Protein AF-A0A662F0L3-F1 (afdb_monomer)

Solvent-accessible surface area (backbone atoms only — not comparable to full-atom values): 6774 Å² total; per-residue (Å²): 135,82,66,48,78,43,30,20,29,96,54,65,45,34,39,52,64,100,59,78,44,79,43,62,48,75,46,53,40,43,45,49,75,48,77,44,82,77,52,62,49,78,54,99,91,42,78,42,77,38,66,45,81,43,71,46,70,74,42,69,66,78,78,93,53,92,58,43,34,40,33,38,44,67,67,41,49,50,41,46,64,73,41,97,58,91,71,92,41,56,32,26,81,25,70,68,38,58,49,100,84,68,47,78,74,29,19,60,46,70,40,73,128

Secondary structure (DSSP, 8-state):
-PPEEEE-SSS-EEEESSSEEEE-B----EEEEEEEEEEEEEETTEEEEEEEEEEEEEES-PPP-TTEEEE--HHHHHHHHHSS---SSEEEEEEEEE-TTS-EEEEEEEE--

Radius of gyration: 17.27 Å; Cα contacts (8 Å, |Δi|>4): 226; chains: 1; bounding box: 37×25×57 Å

pLDDT: mean 94.17, std 5.1, range [55.66, 98.25]

Structure (mmCIF, N/CA/C/O backbone):
data_AF-A0A662F0L3-F1
#
_entry.id   AF-A0A662F0L3-F1
#
loop_
_atom_site.group_PDB
_atom_site.id
_atom_site.type_symbol
_atom_site.label_atom_id
_atom_site.label_alt_id
_atom_site.label_comp_id
_atom_site.label_asym_id
_atom_site.label_entity_id
_atom_site.label_seq_id
_atom_site.pdbx_PDB_ins_code
_atom_site.Cartn_x
_atom_site.Cartn_y
_atom_site.Cartn_z
_atom_site.occupancy
_atom_site.B_iso_or_equiv
_atom_site.auth_seq_id
_atom_site.auth_comp_id
_atom_site.auth_asym_id
_atom_site.auth_atom_id
_atom_site.pdbx_PDB_model_num
ATOM 1 N N . MET A 1 1 ? -6.189 -3.121 22.795 1.00 55.66 1 MET A N 1
ATOM 2 C CA . MET A 1 1 ? -6.251 -1.711 22.344 1.00 55.66 1 MET A CA 1
ATOM 3 C C . MET A 1 1 ? -6.715 -1.701 20.899 1.00 55.66 1 MET A C 1
ATOM 5 O O . MET A 1 1 ? -6.141 -2.438 20.107 1.00 55.66 1 MET A O 1
ATOM 9 N N . ASN A 1 2 ? -7.741 -0.917 20.563 1.00 80.69 2 ASN A N 1
ATOM 10 C CA . ASN A 1 2 ? -8.217 -0.794 19.181 1.00 80.69 2 ASN A CA 1
ATOM 11 C C . ASN A 1 2 ? -7.303 0.155 18.399 1.00 80.69 2 ASN A C 1
ATOM 13 O O . ASN A 1 2 ? -6.934 1.207 18.921 1.00 80.69 2 ASN A O 1
ATOM 17 N N . LYS A 1 3 ? -6.943 -0.206 17.161 1.00 84.19 3 LYS A N 1
ATOM 18 C CA . LYS A 1 3 ? -6.222 0.703 16.261 1.00 84.19 3 LYS A CA 1
ATOM 19 C C . LYS A 1 3 ? -7.194 1.666 15.574 1.00 84.19 3 LYS A C 1
ATOM 21 O O . LYS A 1 3 ? -8.278 1.262 15.159 1.00 84.19 3 LYS A O 1
ATOM 26 N N . ARG A 1 4 ? -6.785 2.924 15.407 1.00 95.38 4 ARG A N 1
ATOM 27 C CA . ARG A 1 4 ? -7.420 3.891 14.508 1.00 95.38 4 ARG A CA 1
ATOM 28 C C . ARG A 1 4 ? -6.987 3.580 13.080 1.00 95.38 4 ARG A C 1
ATOM 30 O O . ARG A 1 4 ? -5.796 3.607 12.788 1.00 95.38 4 ARG A O 1
ATOM 37 N N . VAL A 1 5 ? -7.938 3.310 12.194 1.00 96.56 5 VAL A N 1
ATOM 38 C CA . VAL A 1 5 ? -7.654 3.027 10.781 1.00 96.56 5 VAL A CA 1
ATOM 39 C C . VAL A 1 5 ? -7.888 4.282 9.945 1.00 96.56 5 VAL A C 1
ATOM 41 O O . VAL A 1 5 ? -8.936 4.913 10.060 1.00 96.56 5 VAL A O 1
ATOM 44 N N . ILE A 1 6 ? -6.907 4.649 9.122 1.00 98.00 6 ILE A N 1
ATOM 45 C CA . ILE A 1 6 ? -6.955 5.800 8.218 1.00 98.00 6 ILE A CA 1
ATOM 46 C C . ILE A 1 6 ? -6.736 5.290 6.796 1.00 98.00 6 ILE A C 1
ATOM 48 O O . ILE A 1 6 ? -5.669 4.780 6.461 1.00 98.00 6 ILE A O 1
ATOM 52 N N . ASN A 1 7 ? -7.754 5.428 5.954 1.00 98.25 7 ASN A N 1
ATOM 53 C CA . 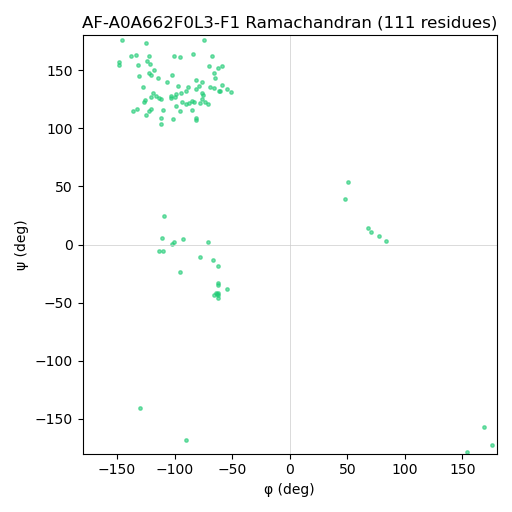ASN A 1 7 ? -7.668 5.081 4.543 1.00 98.25 7 ASN A CA 1
ATOM 54 C C . ASN A 1 7 ? -7.074 6.259 3.758 1.00 98.25 7 ASN A C 1
ATOM 56 O O . ASN A 1 7 ? -7.677 7.330 3.690 1.00 98.25 7 ASN A O 1
ATOM 60 N N . LEU A 1 8 ? -5.898 6.044 3.172 1.00 98.25 8 LEU A N 1
ATOM 61 C CA . LEU A 1 8 ? -5.175 6.989 2.320 1.00 98.25 8 LEU A CA 1
ATOM 62 C C . LEU A 1 8 ? -5.170 6.550 0.848 1.00 98.25 8 LEU A C 1
ATOM 64 O O . LEU A 1 8 ? -4.262 6.891 0.084 1.00 98.25 8 LEU A O 1
ATOM 68 N N . THR A 1 9 ? -6.162 5.757 0.446 1.00 96.38 9 THR A N 1
ATOM 69 C CA . THR A 1 9 ? -6.412 5.395 -0.951 1.00 96.38 9 THR A CA 1
ATOM 70 C C . THR A 1 9 ? -7.460 6.330 -1.578 1.00 96.38 9 THR A C 1
ATOM 72 O O . THR A 1 9 ? -8.205 6.993 -0.853 1.00 96.38 9 THR A O 1
ATOM 75 N N . PRO A 1 10 ? -7.549 6.417 -2.922 1.00 94.12 10 PRO A N 1
ATOM 76 C CA . PRO A 1 10 ? -8.481 7.332 -3.595 1.00 94.12 10 PRO A CA 1
ATOM 77 C C . PRO A 1 10 ? -9.973 7.019 -3.411 1.00 94.12 10 PRO A C 1
ATOM 79 O O . PRO A 1 10 ? -10.810 7.844 -3.776 1.00 94.12 10 PRO A O 1
ATOM 82 N N . HIS A 1 11 ? -10.317 5.836 -2.901 1.00 93.06 11 HIS A N 1
ATOM 83 C CA . HIS A 1 11 ? -11.693 5.349 -2.807 1.00 93.06 11 HIS A CA 1
ATOM 84 C C . HIS A 1 11 ? -11.961 4.769 -1.418 1.00 93.06 11 HIS A C 1
ATOM 86 O O . HIS A 1 11 ? -11.033 4.486 -0.660 1.00 93.06 11 HIS A O 1
ATOM 92 N N . GLU A 1 12 ? -13.234 4.612 -1.062 1.00 95.94 12 GLU A N 1
ATOM 93 C CA . GLU A 1 12 ? -13.597 3.891 0.156 1.00 95.94 12 GLU A CA 1
ATOM 94 C C . GLU A 1 12 ? -13.149 2.426 0.093 1.00 95.94 12 GLU A C 1
ATOM 96 O O . GLU A 1 12 ? -13.046 1.829 -0.979 1.00 95.94 12 GLU A O 1
ATOM 101 N N . ILE A 1 13 ? -12.881 1.849 1.262 1.00 97.00 13 ILE A N 1
ATOM 102 C CA . ILE A 1 13 ? -12.544 0.434 1.402 1.00 97.00 13 ILE A CA 1
ATOM 103 C C . ILE A 1 13 ? -13.692 -0.247 2.127 1.00 97.00 13 ILE A C 1
ATOM 105 O O . ILE A 1 13 ? -14.047 0.153 3.235 1.00 97.00 13 ILE A O 1
ATOM 109 N N . ARG A 1 14 ? -14.242 -1.296 1.519 1.00 97.62 14 ARG A N 1
ATOM 110 C CA . ARG A 1 14 ? -15.253 -2.156 2.130 1.00 97.62 14 ARG A CA 1
ATOM 111 C C . ARG A 1 14 ? -14.592 -3.447 2.608 1.00 97.62 14 ARG A C 1
ATOM 113 O O . ARG A 1 14 ? -14.196 -4.273 1.789 1.00 97.62 14 ARG A O 1
ATOM 120 N N . ILE A 1 15 ? -14.453 -3.602 3.920 1.00 96.69 15 ILE A N 1
ATOM 121 C CA . ILE A 1 15 ? -14.001 -4.846 4.548 1.00 96.69 15 ILE A CA 1
ATOM 122 C C . ILE A 1 15 ? -15.229 -5.723 4.781 1.00 96.69 15 ILE A C 1
ATOM 124 O O . ILE A 1 15 ? -16.170 -5.306 5.458 1.00 96.69 15 ILE A O 1
ATOM 128 N N . VAL A 1 16 ? -15.218 -6.922 4.211 1.00 96.31 16 VAL A N 1
ATOM 129 C CA . VAL A 1 16 ? -16.331 -7.873 4.256 1.00 96.31 16 VAL A CA 1
ATOM 130 C C . VAL A 1 16 ? -15.913 -9.076 5.098 1.00 96.31 16 VAL A C 1
ATOM 132 O O . VAL A 1 16 ? -15.078 -9.873 4.670 1.00 96.31 16 VAL A O 1
ATOM 135 N N . GLY A 1 17 ? -16.493 -9.195 6.291 1.00 90.88 17 GLY A N 1
ATOM 136 C CA . GLY A 1 17 ? -16.380 -10.361 7.171 1.00 90.88 17 GLY A CA 1
ATOM 137 C C . GLY A 1 17 ? -17.765 -10.818 7.630 1.00 90.88 17 GLY A C 1
ATOM 138 O O . GLY A 1 17 ? -18.717 -10.749 6.855 1.00 90.88 17 GLY A O 1
ATOM 139 N N . ASP A 1 18 ? -17.886 -11.229 8.896 1.00 90.81 18 ASP A N 1
ATOM 140 C CA . ASP A 1 18 ? -19.192 -11.509 9.521 1.00 90.81 18 ASP A CA 1
ATOM 141 C C . ASP A 1 18 ? -20.079 -10.251 9.571 1.00 90.81 18 ASP A C 1
ATOM 143 O O . ASP A 1 18 ? -21.296 -10.319 9.412 1.00 90.81 18 ASP A O 1
ATOM 147 N N . GLU A 1 19 ? -19.444 -9.089 9.739 1.00 91.50 19 GLU A N 1
ATOM 148 C CA . GLU A 1 19 ? -20.039 -7.770 9.548 1.00 91.50 19 GLU A CA 1
ATOM 149 C C . GLU A 1 19 ? -19.307 -7.028 8.426 1.00 91.50 19 GLU A C 1
ATOM 151 O O . GLU A 1 19 ? -18.101 -7.197 8.215 1.00 91.50 19 GLU A O 1
ATOM 156 N N . GLU A 1 20 ? -20.028 -6.151 7.731 1.00 93.81 20 GLU A N 1
ATOM 157 C CA . GLU A 1 20 ? -19.432 -5.253 6.750 1.00 93.81 20 GLU A CA 1
ATOM 158 C C . GLU A 1 20 ? -18.954 -3.952 7.412 1.00 93.81 20 GLU A C 1
ATOM 160 O O . GLU A 1 20 ? -19.663 -3.329 8.208 1.00 93.81 20 GLU A O 1
ATOM 165 N N . ARG A 1 21 ? -17.747 -3.505 7.055 1.00 95.69 21 ARG A N 1
ATOM 166 C CA . ARG A 1 21 ? -17.186 -2.220 7.483 1.00 95.69 21 ARG A CA 1
ATOM 167 C C . ARG A 1 21 ? -16.757 -1.399 6.277 1.00 95.69 21 ARG A C 1
ATOM 169 O O . ARG A 1 21 ? -15.901 -1.825 5.510 1.00 95.69 21 ARG A O 1
ATOM 176 N N . VAL A 1 22 ? -17.285 -0.183 6.164 1.00 97.00 22 VAL A N 1
ATOM 177 C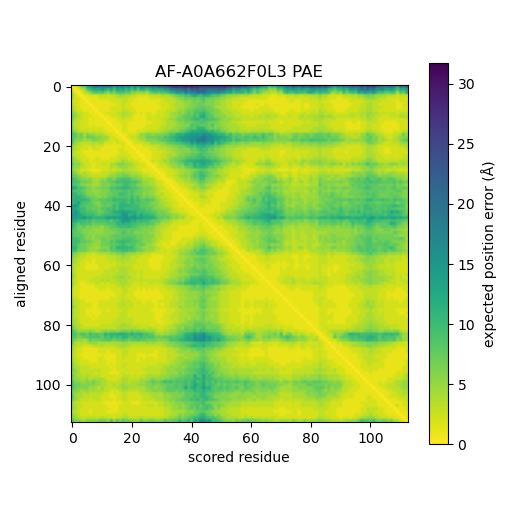 CA . VAL A 1 22 ? -16.845 0.801 5.166 1.00 97.00 22 VAL A CA 1
ATOM 178 C C . VAL A 1 22 ? -15.901 1.803 5.824 1.00 97.00 22 VAL A C 1
ATOM 180 O O . VAL A 1 22 ? -16.230 2.409 6.843 1.00 97.00 22 VAL A O 1
ATOM 183 N N . ILE A 1 23 ? -14.718 1.974 5.238 1.00 97.06 23 ILE A N 1
ATOM 184 C CA . ILE A 1 23 ? -13.692 2.916 5.681 1.00 97.06 23 ILE A CA 1
ATOM 185 C C . ILE A 1 23 ? -13.571 4.017 4.619 1.00 97.06 23 ILE A C 1
ATOM 187 O O . ILE A 1 23 ? -12.971 3.784 3.559 1.00 97.06 23 ILE A O 1
ATOM 191 N N . PRO A 1 24 ? -14.122 5.219 4.871 1.00 97.31 24 PRO A N 1
ATOM 192 C CA . PRO A 1 24 ? -14.060 6.312 3.912 1.00 97.31 24 PRO A CA 1
ATOM 193 C C . PRO A 1 24 ? -12.617 6.776 3.719 1.00 97.31 24 PRO A C 1
ATOM 195 O O . PRO A 1 24 ? -11.808 6.752 4.652 1.00 97.31 24 PRO A O 1
ATOM 198 N N . SER A 1 25 ? -12.296 7.226 2.507 1.00 97.12 25 SER A N 1
ATOM 199 C CA . SER A 1 25 ? -11.012 7.879 2.252 1.00 97.12 25 SER A CA 1
ATOM 200 C C . SER A 1 25 ? -10.891 9.137 3.116 1.00 97.12 25 SER A C 1
ATOM 202 O O . SER A 1 25 ? -11.816 9.942 3.203 1.00 97.12 25 SER A O 1
ATOM 204 N N . SER A 1 26 ? -9.751 9.285 3.785 1.00 96.44 26 SER A N 1
ATOM 205 C CA . SER A 1 26 ? -9.415 10.435 4.636 1.00 96.44 26 SER A CA 1
ATOM 206 C C . SER A 1 26 ? -8.304 11.298 4.028 1.00 96.44 26 SER A C 1
ATOM 208 O O . SER A 1 26 ? -7.801 12.213 4.674 1.00 96.44 26 SER A O 1
ATOM 210 N N . GLY A 1 27 ? -7.884 10.982 2.804 1.00 94.31 27 GLY A N 1
ATOM 211 C CA . GLY A 1 27 ? -6.741 11.584 2.132 1.00 94.31 27 GLY A CA 1
ATOM 212 C C . GLY A 1 27 ? -6.158 10.629 1.097 1.00 94.31 27 GLY A C 1
ATOM 213 O O . GLY A 1 27 ? -6.670 9.531 0.889 1.00 94.31 27 GLY A O 1
ATOM 214 N N . ILE A 1 28 ? -5.083 11.044 0.427 1.00 96.12 28 ILE A N 1
ATOM 215 C CA . ILE A 1 28 ? -4.424 10.213 -0.583 1.00 96.12 28 ILE A CA 1
ATOM 216 C C . ILE A 1 28 ? -2.914 10.285 -0.385 1.00 96.12 28 ILE A C 1
ATOM 218 O O . ILE A 1 28 ? -2.312 11.333 -0.615 1.00 96.12 28 ILE A O 1
ATOM 222 N N . ALA A 1 29 ? -2.313 9.153 -0.023 1.00 96.62 29 ALA A N 1
ATOM 223 C CA . ALA A 1 29 ? -0.872 8.970 -0.114 1.00 96.62 29 ALA A CA 1
ATOM 224 C C . ALA A 1 29 ? -0.510 8.595 -1.557 1.00 96.62 29 ALA A C 1
ATOM 226 O O . ALA A 1 29 ? -1.164 7.747 -2.177 1.00 96.62 29 ALA A O 1
ATOM 227 N N . ARG A 1 30 ? 0.524 9.225 -2.113 1.00 94.88 30 ARG A N 1
ATOM 228 C CA . ARG A 1 30 ? 0.975 9.009 -3.492 1.00 94.88 30 ARG A CA 1
ATOM 229 C C . ARG A 1 30 ? 2.471 8.770 -3.533 1.00 94.88 30 ARG A C 1
ATOM 231 O O . ARG A 1 30 ? 3.218 9.394 -2.795 1.00 94.88 30 ARG A O 1
ATOM 238 N N . CYS A 1 31 ? 2.893 7.912 -4.447 1.00 93.50 31 CYS A N 1
ATOM 239 C CA . CYS A 1 31 ? 4.284 7.763 -4.842 1.00 93.50 31 CYS A CA 1
ATOM 240 C C . CYS A 1 31 ? 4.351 8.055 -6.342 1.00 93.50 31 CYS A C 1
ATOM 242 O O . CYS A 1 31 ? 3.569 7.493 -7.117 1.00 93.50 31 CYS A O 1
ATOM 244 N N . GLY A 1 32 ? 5.228 8.975 -6.745 1.00 89.19 32 GLY A N 1
ATOM 245 C CA . GLY A 1 32 ? 5.520 9.171 -8.162 1.00 89.19 32 GLY A CA 1
ATOM 246 C C . GLY A 1 32 ? 6.206 7.924 -8.712 1.00 89.19 32 GLY A C 1
ATOM 247 O O . GLY A 1 32 ? 7.105 7.404 -8.070 1.00 89.19 32 GLY A O 1
ATOM 248 N N . VAL A 1 33 ? 5.808 7.431 -9.883 1.00 88.75 33 VAL A N 1
ATOM 249 C CA . VAL A 1 33 ? 6.480 6.287 -10.518 1.00 88.75 33 VAL A CA 1
ATOM 250 C C . VAL A 1 33 ? 6.998 6.723 -11.873 1.00 88.75 33 VAL A C 1
ATOM 252 O O . VAL A 1 33 ? 6.212 7.061 -12.761 1.00 88.75 33 VAL A O 1
ATOM 255 N N . THR A 1 34 ? 8.315 6.705 -12.043 1.00 90.31 34 THR A N 1
ATOM 256 C CA . THR A 1 34 ? 8.947 6.875 -13.352 1.00 90.31 34 THR A CA 1
ATOM 257 C C . THR A 1 34 ? 9.355 5.515 -13.908 1.00 90.31 34 THR A C 1
ATOM 259 O O . THR A 1 34 ? 9.376 4.500 -13.207 1.00 90.31 34 THR A O 1
ATOM 262 N N . ARG A 1 35 ? 9.597 5.461 -15.218 1.00 92.19 35 ARG A N 1
ATOM 263 C CA . ARG A 1 35 ? 10.011 4.240 -15.911 1.00 92.19 35 ARG A CA 1
ATOM 264 C C . ARG A 1 35 ? 11.376 4.467 -16.523 1.00 92.19 35 ARG A C 1
ATOM 266 O O . ARG A 1 35 ? 11.572 5.444 -17.238 1.00 92.19 35 ARG A O 1
ATOM 273 N N . GLU A 1 36 ? 12.278 3.538 -16.274 1.00 94.75 36 GLU A N 1
ATOM 274 C CA . GLU A 1 36 ? 13.610 3.518 -16.861 1.00 94.75 36 GLU A CA 1
ATOM 275 C C . GLU A 1 36 ? 13.721 2.301 -17.778 1.00 94.75 36 GLU A C 1
ATOM 277 O O . GLU A 1 36 ? 13.452 1.176 -17.349 1.00 94.75 36 GLU A O 1
ATOM 282 N N . ARG A 1 37 ? 14.102 2.502 -19.044 1.00 95.56 37 ARG A N 1
ATOM 283 C CA . ARG A 1 37 ? 14.334 1.387 -19.968 1.00 95.56 37 ARG A CA 1
ATOM 284 C C . ARG A 1 37 ? 15.636 0.689 -19.595 1.00 95.56 37 ARG A C 1
ATOM 286 O O . ARG A 1 37 ? 16.690 1.311 -19.615 1.00 95.56 37 ARG A O 1
ATOM 293 N N . ILE A 1 38 ? 15.556 -0.606 -19.313 1.00 97.56 38 ILE A N 1
ATOM 294 C CA . ILE A 1 38 ? 16.702 -1.437 -18.912 1.00 97.56 38 ILE A CA 1
ATOM 295 C C . ILE A 1 38 ? 17.117 -2.447 -19.987 1.00 97.56 38 ILE A C 1
ATOM 297 O O . ILE A 1 38 ? 18.120 -3.134 -19.830 1.00 97.56 38 ILE A O 1
ATOM 301 N N . GLY A 1 39 ? 16.362 -2.544 -21.084 1.00 97.19 39 GLY A N 1
ATOM 302 C CA . GLY A 1 39 ? 16.710 -3.401 -22.213 1.00 97.19 39 GLY A CA 1
ATOM 303 C C . GLY A 1 39 ? 15.579 -3.567 -23.223 1.00 97.19 39 GLY A C 1
ATOM 304 O O . GLY A 1 39 ? 14.665 -2.736 -23.314 1.00 97.19 39 GLY A O 1
ATOM 305 N N . SER A 1 40 ? 15.650 -4.657 -23.980 1.00 97.62 40 SER A N 1
ATOM 306 C CA . SER A 1 40 ? 14.569 -5.182 -24.814 1.00 97.62 40 SER A CA 1
ATOM 307 C C . SER A 1 40 ? 14.637 -6.703 -24.907 1.00 97.62 40 SER A C 1
ATOM 309 O O . SER A 1 40 ? 15.694 -7.294 -24.693 1.00 97.62 40 SER A O 1
ATOM 311 N N . ILE A 1 41 ? 13.499 -7.324 -25.210 1.00 97.81 41 ILE A N 1
ATOM 312 C CA . ILE A 1 41 ? 13.386 -8.751 -25.516 1.00 97.81 41 ILE A CA 1
ATOM 313 C C . ILE A 1 41 ? 12.911 -8.875 -26.970 1.00 97.81 41 ILE A C 1
ATOM 315 O O . ILE A 1 41 ? 11.890 -8.266 -27.304 1.00 97.81 41 ILE A O 1
ATOM 319 N N . PRO A 1 42 ? 13.605 -9.646 -27.826 1.00 96.75 42 PRO A N 1
ATOM 320 C CA . PRO A 1 42 ? 13.134 -9.918 -29.175 1.00 96.75 42 PRO A CA 1
ATOM 321 C C . PRO A 1 42 ? 11.992 -10.943 -29.145 1.00 96.75 42 PRO A C 1
ATOM 323 O O . PRO A 1 42 ? 12.124 -12.015 -28.555 1.00 96.75 42 PRO A O 1
ATOM 326 N N . ILE A 1 43 ? 10.876 -10.625 -29.800 1.00 97.38 43 ILE A N 1
ATOM 327 C CA . ILE A 1 43 ? 9.709 -11.500 -29.969 1.00 97.38 43 ILE A CA 1
ATOM 328 C C . ILE A 1 43 ? 9.308 -11.453 -31.444 1.00 97.38 43 ILE A C 1
ATOM 330 O O . ILE A 1 43 ? 8.968 -10.386 -31.946 1.00 97.38 43 ILE A O 1
ATOM 334 N N . ASP A 1 44 ? 9.394 -12.584 -32.150 1.00 96.62 44 ASP A N 1
ATOM 335 C CA . ASP A 1 44 ? 9.028 -12.719 -33.573 1.00 96.62 44 ASP A CA 1
ATOM 336 C C . ASP A 1 44 ? 9.613 -11.622 -34.491 1.00 96.62 44 ASP A C 1
ATOM 338 O O . ASP A 1 44 ? 8.966 -11.124 -35.409 1.00 96.62 44 ASP A O 1
ATOM 342 N N . GLY A 1 45 ? 10.863 -11.221 -34.230 1.00 93.94 45 GLY A N 1
ATOM 343 C CA . GLY A 1 45 ? 11.565 -10.178 -34.988 1.00 93.94 45 GLY A CA 1
ATOM 344 C C . GLY A 1 45 ? 11.270 -8.735 -34.551 1.00 93.94 45 GLY A C 1
ATOM 345 O O . GLY A 1 45 ? 11.807 -7.807 -35.150 1.00 93.94 45 GLY A O 1
ATOM 346 N N . MET A 1 46 ? 10.464 -8.526 -33.505 1.00 96.75 46 MET A N 1
ATOM 347 C CA . MET A 1 46 ? 10.219 -7.226 -32.874 1.00 96.75 46 MET A CA 1
ATOM 348 C C . MET A 1 46 ? 10.990 -7.095 -31.555 1.00 96.75 46 MET A C 1
ATOM 350 O O . MET A 1 46 ? 10.836 -7.922 -30.660 1.00 96.75 46 MET A O 1
ATOM 354 N N . ASP A 1 47 ? 11.755 -6.014 -31.387 1.00 97.00 47 ASP A N 1
ATOM 355 C CA . ASP A 1 47 ? 12.376 -5.666 -30.104 1.00 97.00 47 ASP A CA 1
ATOM 356 C C . ASP A 1 47 ? 11.383 -4.954 -29.174 1.00 97.00 47 ASP A C 1
ATOM 358 O O . ASP A 1 47 ? 11.045 -3.783 -29.370 1.00 97.00 47 ASP A O 1
ATOM 362 N N . VAL A 1 48 ? 10.946 -5.638 -28.115 1.00 97.88 48 VAL A N 1
ATOM 363 C CA . VAL A 1 48 ? 10.004 -5.095 -27.125 1.00 97.88 48 VAL A CA 1
ATOM 364 C C . VAL A 1 48 ? 10.773 -4.488 -25.945 1.00 97.88 48 VAL A C 1
ATOM 366 O O . VAL A 1 48 ? 11.550 -5.203 -25.310 1.00 97.88 48 VAL A O 1
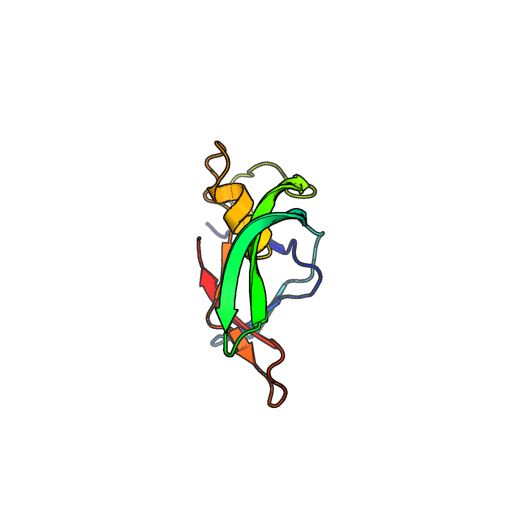ATOM 369 N N . PRO A 1 49 ? 10.598 -3.195 -25.603 1.00 97.19 49 PRO A N 1
ATOM 370 C CA . PRO A 1 49 ? 11.348 -2.557 -24.523 1.00 97.19 49 PRO A CA 1
ATOM 371 C C . PRO A 1 49 ? 10.952 -3.099 -23.144 1.00 97.19 49 PRO A C 1
ATOM 373 O O . PRO A 1 49 ? 9.772 -3.192 -22.810 1.00 97.19 49 PRO A O 1
ATOM 376 N N . VAL A 1 50 ? 11.956 -3.374 -22.312 1.00 97.44 50 VAL A N 1
ATOM 377 C CA . VAL A 1 50 ? 11.774 -3.750 -20.905 1.00 97.44 50 VAL A CA 1
ATOM 378 C C . VAL A 1 50 ? 12.099 -2.547 -20.030 1.00 97.44 50 VAL A C 1
ATOM 380 O O . VAL A 1 50 ? 13.189 -1.979 -20.127 1.00 97.44 50 VAL A O 1
ATOM 383 N N . ASN A 1 51 ? 11.156 -2.172 -19.165 1.00 96.44 51 ASN A N 1
ATOM 384 C CA . ASN A 1 51 ? 11.297 -1.047 -18.247 1.00 96.44 51 ASN A CA 1
ATOM 385 C C . ASN A 1 51 ? 11.308 -1.523 -16.794 1.00 96.44 51 ASN A C 1
ATOM 387 O O . ASN A 1 51 ? 10.541 -2.407 -16.416 1.00 96.44 51 ASN A O 1
ATOM 391 N N . ARG A 1 52 ? 12.117 -0.865 -15.968 1.00 92.81 52 ARG A N 1
ATOM 392 C CA . ARG A 1 52 ? 12.060 -0.937 -14.510 1.00 92.81 52 ARG A CA 1
ATOM 393 C C . ARG A 1 52 ? 11.266 0.255 -13.980 1.00 92.81 52 ARG A C 1
ATOM 395 O O . ARG A 1 52 ? 11.461 1.384 -14.433 1.00 92.81 52 ARG A O 1
ATOM 402 N N . SER A 1 53 ? 10.381 0.004 -13.019 1.00 90.12 53 SER A N 1
ATOM 403 C CA . SER A 1 53 ? 9.710 1.067 -12.266 1.00 90.12 53 SER A CA 1
ATOM 404 C C . SER A 1 53 ? 10.677 1.662 -11.249 1.00 90.12 53 SER A C 1
ATOM 406 O O . SER A 1 53 ? 11.290 0.924 -10.480 1.00 90.12 53 SER A O 1
ATOM 408 N N . VAL A 1 54 ? 10.783 2.986 -11.230 1.00 89.00 54 VAL A N 1
ATOM 409 C CA . VAL A 1 54 ? 11.543 3.733 -10.230 1.00 89.00 54 VAL A CA 1
ATOM 410 C C . VAL A 1 54 ? 10.537 4.475 -9.361 1.00 89.00 54 VAL A C 1
ATOM 412 O O . VAL A 1 54 ? 9.776 5.316 -9.847 1.00 89.00 54 VAL A O 1
ATOM 415 N N . MET A 1 55 ? 10.500 4.099 -8.084 1.00 89.00 55 MET A N 1
ATOM 416 C CA . MET A 1 55 ? 9.646 4.733 -7.085 1.00 89.00 55 MET A CA 1
ATOM 417 C C . MET A 1 55 ? 10.267 6.071 -6.689 1.00 89.00 55 MET A C 1
ATOM 419 O O . MET A 1 55 ? 11.439 6.139 -6.329 1.00 89.00 55 MET A O 1
ATOM 423 N N . GLY A 1 56 ? 9.487 7.133 -6.805 1.00 87.50 56 GLY A N 1
ATOM 424 C CA . GLY A 1 56 ? 9.832 8.472 -6.359 1.00 87.50 56 GLY A CA 1
ATOM 425 C C . GLY A 1 56 ? 9.389 8.722 -4.921 1.00 87.50 56 GLY A C 1
ATOM 426 O O . GLY A 1 56 ? 8.980 7.813 -4.197 1.00 87.50 56 GLY A O 1
ATOM 427 N N . GLU A 1 57 ? 9.439 9.990 -4.525 1.00 90.62 57 GLU A N 1
ATOM 428 C CA . GLU A 1 57 ? 9.057 10.423 -3.183 1.00 90.62 57 GLU A CA 1
ATOM 429 C C . GLU A 1 57 ? 7.602 10.056 -2.851 1.00 90.62 57 GLU A C 1
ATOM 431 O O . GLU A 1 57 ? 6.685 10.210 -3.672 1.00 90.62 57 GLU A O 1
ATOM 436 N N . VAL A 1 58 ? 7.397 9.571 -1.624 1.00 95.06 58 VAL A N 1
ATOM 437 C CA . VAL A 1 58 ? 6.064 9.362 -1.062 1.00 95.06 58 VAL A CA 1
ATOM 438 C C . VAL A 1 58 ? 5.571 10.671 -0.459 1.00 95.06 58 VAL A C 1
ATOM 440 O O . VAL A 1 58 ? 6.192 11.229 0.436 1.00 95.06 58 VAL A O 1
ATOM 443 N N . THR A 1 59 ? 4.411 11.132 -0.914 1.00 95.56 59 THR A N 1
ATOM 444 C CA . THR A 1 59 ? 3.749 12.350 -0.433 1.00 95.56 59 THR A CA 1
ATOM 445 C C . THR A 1 59 ? 2.362 12.025 0.109 1.00 95.56 59 THR A C 1
ATOM 447 O O . THR A 1 59 ? 1.753 11.020 -0.263 1.00 95.56 59 THR A O 1
ATOM 450 N N . GLY A 1 60 ? 1.847 12.864 1.010 1.00 95.81 60 GLY A N 1
ATOM 451 C CA . GLY A 1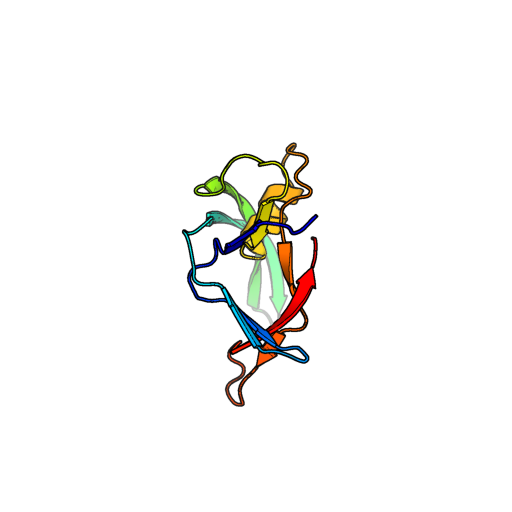 60 ? 0.516 12.673 1.601 1.00 95.81 60 GLY A CA 1
ATOM 452 C C . GLY A 1 60 ? 0.412 11.488 2.570 1.00 95.81 60 GLY A C 1
ATOM 453 O O . GLY A 1 60 ? -0.694 11.124 2.962 1.00 95.81 60 GLY A O 1
ATOM 454 N N . LEU A 1 61 ? 1.543 10.889 2.957 1.00 96.69 61 LEU A N 1
ATOM 455 C CA . LEU A 1 61 ? 1.628 9.898 4.024 1.00 96.69 61 LEU A CA 1
ATOM 456 C C . LEU A 1 61 ? 2.028 10.602 5.331 1.00 96.69 61 LEU A C 1
ATOM 458 O O . LEU A 1 61 ? 3.139 11.123 5.398 1.00 96.69 61 LEU A O 1
ATOM 462 N N . PRO A 1 62 ? 1.168 10.630 6.363 1.00 96.44 62 PRO A N 1
ATOM 463 C CA . PRO A 1 62 ? 1.525 11.215 7.650 1.00 96.44 62 PRO A CA 1
ATOM 464 C C . PRO A 1 62 ? 2.606 10.415 8.391 1.00 96.44 62 PRO A C 1
ATOM 466 O O . PRO A 1 62 ? 2.821 9.218 8.133 1.00 96.44 62 PRO A O 1
ATOM 469 N N . ASP A 1 63 ? 3.228 11.077 9.367 1.00 95.50 63 ASP A N 1
ATOM 470 C CA . ASP A 1 63 ? 4.151 10.448 10.308 1.00 95.50 63 ASP A CA 1
ATOM 471 C C . ASP A 1 63 ? 3.468 9.317 11.106 1.00 95.50 63 ASP A C 1
ATOM 473 O O . ASP A 1 63 ? 2.241 9.332 11.310 1.00 95.50 63 ASP A O 1
ATOM 477 N N . PRO A 1 64 ? 4.241 8.320 11.574 1.00 95.25 64 PRO A N 1
ATOM 478 C CA . PRO A 1 64 ? 3.731 7.285 12.462 1.00 95.25 64 PRO A CA 1
ATOM 479 C C . PRO A 1 64 ? 3.066 7.883 13.699 1.00 95.25 64 PRO A C 1
ATOM 481 O O . PRO A 1 64 ? 3.622 8.755 14.366 1.00 95.25 64 PRO A O 1
ATOM 484 N N . ALA A 1 65 ? 1.890 7.367 14.044 1.00 94.88 65 ALA A N 1
ATOM 485 C CA . ALA A 1 65 ? 1.156 7.782 15.232 1.00 94.88 65 ALA A CA 1
ATOM 486 C C . ALA A 1 65 ? 0.776 6.557 16.082 1.00 94.88 65 ALA A C 1
ATOM 488 O O . ALA A 1 65 ? 0.288 5.563 15.529 1.00 94.88 65 ALA A O 1
ATOM 489 N N . PRO A 1 66 ? 0.945 6.603 17.421 1.00 94.44 66 PRO A N 1
ATOM 490 C CA . PRO A 1 66 ? 0.588 5.494 18.299 1.00 94.44 66 PRO A CA 1
ATOM 491 C C . PRO A 1 66 ? -0.842 5.000 18.062 1.00 94.44 66 PRO A C 1
ATOM 493 O O . PRO A 1 66 ? -1.789 5.783 17.992 1.00 94.44 66 PRO A O 1
ATOM 496 N N . GLY A 1 67 ? -0.997 3.683 17.919 1.00 95.44 67 GLY A N 1
ATOM 497 C CA . GLY A 1 67 ? -2.302 3.059 17.700 1.00 95.44 67 GLY A CA 1
ATOM 498 C C . GLY A 1 67 ? -2.947 3.368 16.345 1.00 95.44 67 GLY A C 1
ATOM 499 O O . GLY A 1 67 ? -4.133 3.097 16.198 1.00 95.44 67 GLY A O 1
ATOM 500 N N . THR A 1 68 ? -2.218 3.900 15.361 1.00 96.94 68 THR A N 1
ATOM 501 C CA . THR A 1 68 ? -2.756 4.192 14.022 1.00 96.94 68 THR A CA 1
ATOM 502 C C . THR A 1 68 ? -2.329 3.131 13.004 1.00 96.94 68 THR A C 1
ATOM 504 O O . THR A 1 68 ? -1.259 2.534 13.114 1.00 96.94 68 THR A O 1
ATOM 507 N N . ALA A 1 69 ? -3.202 2.844 12.043 1.00 97.25 69 ALA A N 1
ATOM 508 C CA . ALA A 1 69 ? -2.933 2.021 10.873 1.00 97.25 69 ALA A CA 1
ATOM 509 C C . ALA A 1 69 ? -3.324 2.812 9.621 1.00 97.25 69 ALA A C 1
ATOM 511 O O . ALA A 1 69 ? -4.477 3.230 9.490 1.00 97.25 69 ALA A O 1
ATOM 512 N N . TYR A 1 70 ? -2.380 3.007 8.707 1.00 98.19 70 TYR A N 1
ATOM 513 C CA . TYR A 1 70 ? -2.606 3.671 7.430 1.00 98.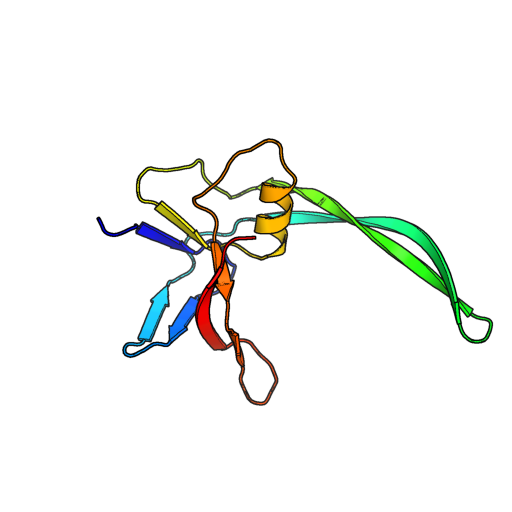19 70 TYR A CA 1
ATOM 514 C C . TYR A 1 70 ? -2.788 2.624 6.336 1.00 98.19 70 TYR A C 1
ATOM 516 O O . TYR A 1 70 ? -1.879 1.837 6.069 1.00 98.19 70 TYR A O 1
ATOM 524 N N . ILE A 1 71 ? -3.954 2.623 5.690 1.00 98.19 71 ILE A N 1
ATOM 525 C CA . ILE A 1 71 ? -4.181 1.804 4.501 1.00 98.19 71 ILE A CA 1
ATOM 526 C C . ILE A 1 71 ? -3.804 2.628 3.274 1.00 98.19 71 ILE A C 1
ATOM 528 O O . ILE A 1 71 ? -4.368 3.696 3.045 1.00 98.19 71 ILE A O 1
ATOM 532 N N . VAL A 1 72 ? -2.853 2.137 2.486 1.00 97.75 72 VAL A N 1
ATOM 533 C CA . VAL A 1 72 ? -2.315 2.821 1.302 1.00 97.75 72 VAL A CA 1
ATOM 534 C C . VAL A 1 72 ? -2.419 1.930 0.062 1.00 97.75 72 VAL A C 1
ATOM 536 O O . VAL A 1 72 ? -2.782 0.756 0.137 1.00 97.75 72 VAL A O 1
ATOM 539 N N . SER A 1 73 ? -2.098 2.481 -1.111 1.00 95.62 73 SER A N 1
ATOM 540 C CA . SER A 1 73 ? -1.936 1.659 -2.314 1.00 95.62 73 SER A CA 1
ATOM 541 C C . SER A 1 73 ? -0.677 0.790 -2.224 1.00 95.62 73 SER A C 1
ATOM 543 O O . SER A 1 73 ? 0.310 1.170 -1.594 1.00 95.62 73 SER A O 1
ATOM 545 N N . ARG A 1 74 ? -0.671 -0.345 -2.931 1.00 94.00 74 ARG A N 1
ATOM 546 C CA . ARG A 1 74 ? 0.494 -1.240 -3.007 1.00 94.00 74 ARG A CA 1
ATOM 547 C C . ARG A 1 74 ? 1.775 -0.529 -3.463 1.00 94.00 74 ARG A C 1
ATOM 549 O O . ARG A 1 74 ? 2.825 -0.782 -2.893 1.00 94.00 74 ARG A O 1
ATOM 556 N N . VAL A 1 75 ? 1.675 0.404 -4.410 1.00 94.06 75 VAL A N 1
ATOM 557 C CA . VAL A 1 75 ? 2.820 1.201 -4.890 1.00 94.06 75 VAL A CA 1
ATOM 558 C C . VAL A 1 75 ? 3.420 2.051 -3.767 1.00 94.06 75 VAL A C 1
ATOM 560 O O . VAL A 1 75 ? 4.633 2.099 -3.607 1.00 94.06 75 VAL A O 1
ATOM 563 N N . VAL A 1 76 ? 2.577 2.694 -2.953 1.00 96.00 76 VAL A N 1
ATOM 564 C CA . VAL A 1 76 ? 3.046 3.477 -1.799 1.00 96.00 76 VAL A CA 1
ATOM 565 C C . VAL A 1 76 ? 3.681 2.569 -0.749 1.00 96.00 76 VAL A C 1
ATOM 567 O O . VAL A 1 76 ? 4.746 2.896 -0.241 1.00 96.00 76 VAL A O 1
ATOM 570 N N . ALA A 1 77 ? 3.067 1.424 -0.443 1.00 95.56 77 ALA A N 1
ATOM 571 C CA . ALA A 1 77 ? 3.623 0.472 0.518 1.00 95.56 77 ALA A CA 1
ATOM 572 C C . ALA A 1 77 ? 4.989 -0.086 0.071 1.00 95.56 77 ALA A C 1
ATOM 574 O O . ALA A 1 77 ? 5.909 -0.158 0.881 1.00 95.56 77 ALA A O 1
ATOM 575 N N . GLU A 1 78 ? 5.158 -0.413 -1.214 1.00 93.69 78 GLU A N 1
ATOM 576 C CA . GLU A 1 78 ? 6.450 -0.826 -1.780 1.00 93.69 78 GLU A CA 1
ATOM 577 C C . GLU A 1 78 ? 7.501 0.290 -1.703 1.00 93.69 78 GLU A C 1
ATOM 579 O O . GLU A 1 78 ? 8.638 0.027 -1.320 1.00 93.69 78 GLU A O 1
ATOM 584 N N . ALA A 1 79 ? 7.125 1.534 -2.017 1.00 93.69 79 ALA A N 1
ATOM 585 C CA . ALA A 1 79 ? 8.024 2.682 -1.922 1.00 93.69 79 ALA A CA 1
ATOM 586 C C . ALA A 1 79 ? 8.469 2.950 -0.476 1.00 93.69 79 ALA A C 1
ATOM 588 O O . ALA A 1 79 ? 9.648 3.189 -0.231 1.00 93.69 79 ALA A O 1
ATOM 589 N N . VAL A 1 80 ? 7.551 2.845 0.491 1.00 94.25 80 VAL A N 1
ATOM 590 C CA . VAL A 1 80 ? 7.883 2.948 1.920 1.00 94.25 80 VAL A CA 1
ATOM 591 C C . VAL A 1 80 ? 8.831 1.826 2.336 1.00 94.25 80 VAL A C 1
ATOM 593 O O . VAL A 1 80 ? 9.838 2.101 2.981 1.00 94.25 80 VAL A O 1
ATOM 596 N N . LYS A 1 81 ? 8.561 0.580 1.935 1.00 92.19 81 LYS A N 1
ATOM 597 C CA . LYS A 1 81 ? 9.421 -0.570 2.253 1.00 92.19 81 LYS A CA 1
ATOM 598 C C . LYS A 1 81 ? 10.827 -0.444 1.662 1.00 92.19 81 LYS A C 1
ATOM 600 O O . LYS A 1 81 ? 11.783 -0.921 2.261 1.00 92.19 81 LYS A O 1
ATOM 605 N N . ALA A 1 82 ? 10.942 0.150 0.477 1.00 89.81 82 ALA A N 1
ATOM 606 C CA . ALA A 1 82 ? 12.220 0.394 -0.181 1.00 89.81 82 ALA A CA 1
ATOM 607 C C . ALA A 1 82 ? 12.985 1.597 0.401 1.00 89.81 82 ALA A C 1
ATOM 609 O O . ALA A 1 82 ? 14.144 1.797 0.047 1.00 89.81 82 ALA A O 1
ATOM 610 N N . SER A 1 83 ? 12.350 2.404 1.255 1.00 87.69 83 SER A N 1
ATOM 611 C CA . SER A 1 83 ? 12.996 3.530 1.930 1.00 87.69 83 SER A CA 1
ATOM 612 C C . SER A 1 83 ? 13.732 3.093 3.202 1.00 87.69 83 SER A C 1
ATOM 614 O O . SER A 1 83 ? 13.439 2.045 3.771 1.00 87.69 83 SER A O 1
ATOM 616 N N . ASP A 1 84 ? 14.613 3.951 3.720 1.00 83.12 84 ASP A N 1
ATOM 617 C CA . ASP A 1 84 ? 15.263 3.758 5.027 1.00 83.12 84 ASP A CA 1
ATOM 618 C C . ASP A 1 84 ? 14.305 3.958 6.228 1.00 83.12 84 ASP A C 1
ATOM 620 O O . ASP A 1 84 ? 14.716 3.885 7.387 1.00 83.12 84 ASP A O 1
ATOM 624 N N . SER A 1 85 ? 13.014 4.226 5.983 1.00 83.06 85 SER A N 1
ATOM 625 C CA . SER A 1 85 ? 12.016 4.416 7.040 1.00 83.06 85 SER A CA 1
ATOM 626 C C . SER A 1 85 ? 11.460 3.086 7.545 1.00 83.06 85 SER A C 1
ATOM 628 O O . SER A 1 85 ? 10.828 2.334 6.807 1.00 8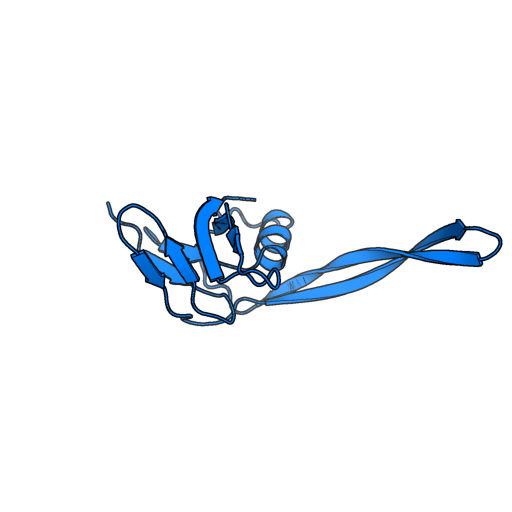3.06 85 SER A O 1
ATOM 630 N N . ILE A 1 86 ? 11.585 2.836 8.849 1.00 86.81 86 ILE A N 1
ATOM 631 C CA . ILE A 1 86 ? 10.926 1.700 9.504 1.00 86.81 86 ILE A CA 1
ATOM 632 C C . ILE A 1 86 ? 9.473 2.085 9.808 1.00 86.81 86 ILE A C 1
ATOM 634 O O . ILE A 1 86 ? 9.202 2.888 10.700 1.00 86.81 86 ILE A O 1
ATOM 638 N N . ARG A 1 87 ? 8.531 1.512 9.052 1.00 93.75 87 ARG A N 1
ATOM 639 C CA . ARG A 1 87 ? 7.086 1.745 9.190 1.00 93.75 87 ARG A CA 1
ATOM 640 C C . ARG A 1 87 ? 6.343 0.424 9.393 1.00 93.75 87 ARG A C 1
ATOM 642 O O . ARG A 1 87 ? 6.252 -0.390 8.480 1.00 93.75 87 ARG A O 1
ATOM 649 N N . ASP A 1 88 ? 5.790 0.200 10.584 1.00 93.12 88 ASP A N 1
ATOM 650 C CA . ASP A 1 88 ? 5.006 -0.999 10.935 1.00 93.12 88 ASP A CA 1
ATOM 651 C C . ASP A 1 88 ? 3.480 -0.755 10.935 1.00 93.12 88 ASP A C 1
ATOM 653 O O . ASP A 1 88 ? 2.671 -1.655 11.213 1.00 93.12 88 ASP A O 1
ATOM 657 N N . ASP A 1 89 ? 3.094 0.474 10.616 1.00 96.44 89 ASP A N 1
ATOM 658 C CA . ASP A 1 89 ? 1.750 1.032 10.609 1.00 96.44 89 ASP A CA 1
ATOM 659 C C . ASP A 1 89 ? 1.133 1.096 9.203 1.00 96.44 89 ASP A C 1
ATOM 661 O O . ASP A 1 89 ? 0.001 1.557 9.064 1.00 96.44 89 ASP A O 1
ATOM 665 N N . ILE A 1 90 ? 1.838 0.610 8.177 1.00 97.69 90 ILE A N 1
ATOM 666 C CA . ILE A 1 90 ? 1.385 0.592 6.782 1.00 97.69 90 ILE A CA 1
ATOM 667 C C . ILE A 1 90 ? 0.724 -0.740 6.444 1.00 97.69 90 ILE A C 1
ATOM 669 O O . ILE A 1 90 ? 1.286 -1.810 6.683 1.00 97.69 90 ILE A O 1
ATOM 673 N N . TYR A 1 91 ? -0.465 -0.656 5.856 1.00 97.94 91 TYR A N 1
ATOM 674 C CA . TYR A 1 91 ? -1.265 -1.797 5.429 1.00 97.94 91 TYR A CA 1
ATOM 675 C C . TYR A 1 91 ? -1.758 -1.588 3.999 1.00 97.94 91 TYR A C 1
ATOM 677 O O . TYR A 1 91 ? -1.940 -0.461 3.532 1.00 97.94 91 TYR A O 1
ATOM 685 N N . VAL A 1 92 ? -2.022 -2.693 3.316 1.00 97.56 92 VAL A N 1
ATOM 686 C CA . VAL A 1 92 ? -2.728 -2.730 2.033 1.00 97.56 92 VAL A CA 1
ATOM 687 C C . VAL A 1 92 ? -3.933 -3.653 2.158 1.00 97.56 92 VAL A C 1
ATOM 689 O O . VAL A 1 92 ? -3.962 -4.514 3.035 1.00 97.56 92 VAL A O 1
ATOM 692 N N 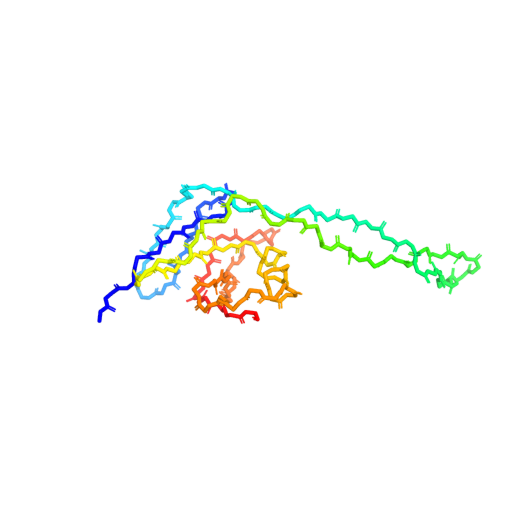. VAL A 1 93 ? -4.935 -3.480 1.299 1.00 96.94 93 VAL A N 1
ATOM 693 C CA . VAL A 1 93 ? -6.037 -4.450 1.202 1.00 96.94 93 VAL A CA 1
ATOM 694 C C . VAL A 1 93 ? -5.518 -5.801 0.707 1.00 96.94 93 VAL A C 1
ATOM 696 O O . VAL A 1 93 ? -4.634 -5.838 -0.151 1.00 96.94 93 VAL A O 1
ATOM 699 N N . ASP A 1 94 ? -6.079 -6.890 1.227 1.00 97.06 94 ASP A N 1
ATOM 700 C CA . ASP A 1 94 ? -5.768 -8.264 0.825 1.00 97.06 94 ASP A CA 1
ATOM 701 C C . ASP A 1 94 ? -7.046 -9.110 0.709 1.00 97.06 94 ASP A C 1
ATOM 703 O O . ASP A 1 94 ? -8.121 -8.707 1.161 1.00 97.06 94 ASP A O 1
ATOM 707 N N . GLU A 1 95 ? -6.961 -10.247 0.018 1.00 96.50 95 GLU A N 1
ATOM 708 C CA . GLU A 1 95 ? -8.117 -11.092 -0.306 1.00 96.50 95 GLU A CA 1
ATOM 709 C C . GLU A 1 95 ? -9.256 -10.269 -0.940 1.00 96.50 95 GLU A C 1
ATOM 711 O O . GLU A 1 95 ? -10.393 -10.221 -0.459 1.00 96.50 95 GLU A O 1
ATOM 716 N N . THR A 1 96 ? -8.922 -9.543 -2.015 1.00 96.19 9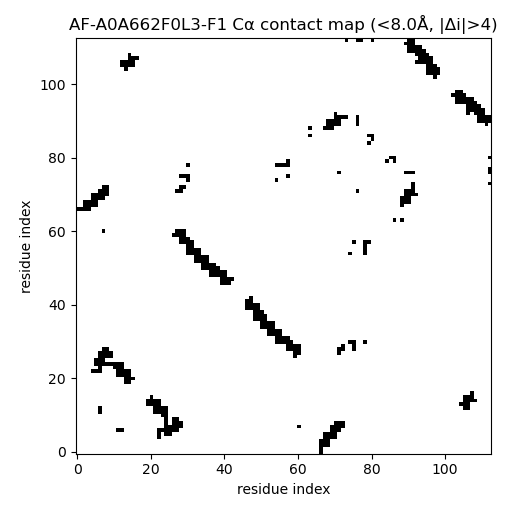6 THR A N 1
ATOM 717 C CA . THR A 1 96 ? -9.856 -8.641 -2.703 1.00 96.19 96 THR A CA 1
ATOM 718 C C . THR A 1 96 ? -11.055 -9.399 -3.264 1.00 96.19 96 THR A C 1
ATOM 720 O O . THR A 1 96 ? -10.885 -10.379 -3.991 1.00 96.19 96 THR A O 1
ATOM 723 N N . ILE A 1 97 ? -12.253 -8.883 -3.012 1.00 96.12 97 ILE A N 1
ATOM 724 C CA . ILE A 1 97 ? -13.505 -9.345 -3.610 1.00 96.12 97 ILE A CA 1
ATOM 725 C C . ILE A 1 97 ? -13.731 -8.545 -4.890 1.00 96.12 97 ILE A C 1
ATOM 727 O O . ILE A 1 97 ? -13.592 -7.317 -4.892 1.00 96.12 97 ILE A O 1
ATOM 731 N N . ARG A 1 98 ? -14.062 -9.237 -5.980 1.00 95.62 98 ARG A N 1
ATOM 732 C CA . ARG A 1 98 ? -14.269 -8.631 -7.297 1.00 95.62 98 ARG A CA 1
ATOM 733 C C . ARG A 1 98 ? 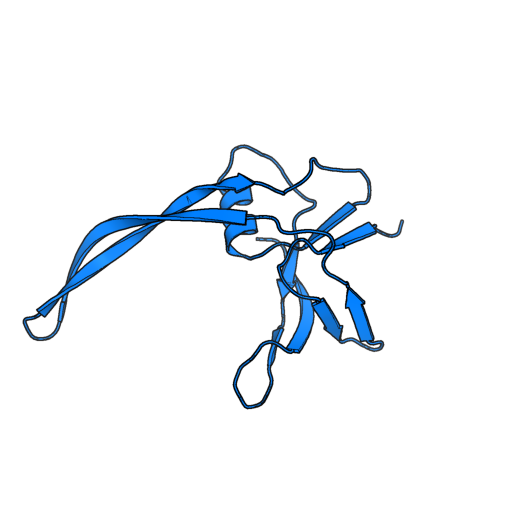-15.679 -8.887 -7.812 1.00 95.62 98 ARG A C 1
ATOM 735 O O . ARG A 1 98 ? -16.240 -9.939 -7.523 1.00 95.62 98 ARG A O 1
ATOM 742 N N . ASP A 1 99 ? -16.223 -7.921 -8.546 1.00 94.75 99 ASP A N 1
ATOM 743 C CA . ASP A 1 99 ? -17.465 -8.096 -9.305 1.00 94.75 99 ASP A CA 1
ATOM 744 C C . ASP A 1 99 ? -17.237 -8.941 -10.575 1.00 94.75 99 ASP A C 1
ATOM 746 O O . ASP A 1 99 ? -16.100 -9.277 -10.925 1.00 94.75 99 ASP A O 1
ATOM 750 N N . ASP A 1 100 ? -18.316 -9.244 -11.300 1.00 96.88 100 ASP A N 1
ATOM 751 C CA . ASP A 1 100 ? -18.274 -10.009 -12.557 1.00 96.88 100 ASP A CA 1
ATOM 752 C C . ASP A 1 100 ? -17.462 -9.314 -13.669 1.00 96.88 100 ASP A C 1
ATOM 754 O O . ASP A 1 100 ? -17.036 -9.952 -14.631 1.00 96.88 100 ASP A O 1
ATOM 758 N N . ALA A 1 101 ? -17.215 -8.006 -13.543 1.00 95.56 101 ALA A N 1
ATOM 759 C CA . ALA A 1 101 ? -16.368 -7.230 -14.446 1.00 95.56 101 ALA A CA 1
ATOM 760 C C . ALA A 1 101 ? -14.901 -7.151 -13.971 1.00 95.56 101 ALA A C 1
ATOM 762 O O . ALA A 1 101 ? -14.090 -6.444 -14.574 1.00 95.56 101 ALA A O 1
ATOM 763 N N . GLY A 1 102 ? -14.546 -7.851 -12.890 1.00 91.44 102 GLY A N 1
ATOM 764 C CA . GLY A 1 102 ? -13.203 -7.897 -12.318 1.00 91.44 102 GLY A CA 1
ATOM 765 C C . GLY A 1 102 ? -12.809 -6.672 -11.482 1.00 91.44 102 GLY A C 1
ATOM 766 O O . GLY A 1 102 ? -11.645 -6.576 -11.070 1.00 91.44 102 GLY A O 1
ATOM 767 N N . ARG A 1 103 ? -13.727 -5.737 -11.205 1.00 90.88 103 ARG A N 1
ATOM 768 C CA . ARG A 1 103 ? -13.471 -4.549 -10.372 1.00 90.88 103 ARG A CA 1
ATOM 769 C C . ARG A 1 103 ? -13.437 -4.937 -8.904 1.00 90.88 103 ARG A C 1
ATOM 771 O O . ARG A 1 103 ? -14.256 -5.728 -8.458 1.00 90.88 103 ARG A O 1
ATOM 778 N N . ILE A 1 104 ? -12.516 -4.355 -8.139 1.00 91.00 104 ILE A N 1
ATOM 779 C CA . ILE A 1 104 ? -12.457 -4.569 -6.688 1.00 91.00 104 ILE A CA 1
ATOM 780 C C . ILE A 1 104 ? -13.645 -3.847 -6.041 1.00 91.00 104 ILE A C 1
ATOM 782 O O . ILE A 1 104 ? -13.761 -2.631 -6.173 1.00 91.00 104 ILE A O 1
ATOM 786 N N . VAL A 1 105 ? -14.496 -4.596 -5.335 1.00 94.75 105 VAL A N 1
ATOM 787 C CA . VAL A 1 105 ? -15.680 -4.084 -4.610 1.00 94.75 105 VAL A CA 1
ATOM 788 C C . VAL A 1 105 ? -15.557 -4.219 -3.088 1.00 94.75 105 VAL A C 1
ATOM 790 O O . VAL A 1 105 ? -16.402 -3.729 -2.345 1.00 94.75 105 VAL A O 1
ATOM 793 N N . GLY A 1 106 ? -14.493 -4.864 -2.612 1.00 96.00 106 GLY A N 1
ATOM 794 C CA . GLY A 1 106 ? -14.182 -5.002 -1.195 1.00 96.00 106 GLY A CA 1
ATOM 795 C C . GLY A 1 106 ? -12.959 -5.883 -0.962 1.00 96.00 106 GLY A C 1
ATOM 796 O O . GLY A 1 106 ? -12.274 -6.284 -1.906 1.00 96.00 106 GLY A O 1
ATOM 797 N N . CYS A 1 107 ? -12.680 -6.197 0.295 1.00 97.50 107 CYS A N 1
ATOM 798 C CA . CYS A 1 107 ? -11.595 -7.082 0.709 1.00 97.50 107 CYS A CA 1
ATOM 799 C C . CYS A 1 107 ? -11.976 -7.841 1.987 1.00 97.50 107 CYS A C 1
ATOM 801 O O . CYS A 1 107 ? -12.819 -7.369 2.750 1.00 97.50 107 CYS A O 1
ATOM 803 N N . LYS A 1 108 ? -11.383 -9.014 2.226 1.00 97.44 108 LYS A N 1
ATOM 804 C CA . LYS A 1 108 ? -11.629 -9.789 3.460 1.00 97.44 108 LYS A CA 1
ATOM 805 C C . LYS A 1 108 ? -10.580 -9.536 4.536 1.00 97.44 108 LYS A C 1
ATOM 807 O O . LYS A 1 108 ? -10.860 -9.706 5.720 1.00 97.44 108 LYS A O 1
ATOM 812 N N . SER A 1 109 ? -9.389 -9.102 4.137 1.00 96.75 109 SER A N 1
ATOM 813 C CA . SER A 1 109 ? -8.259 -8.926 5.042 1.00 96.75 109 SER A CA 1
ATOM 814 C C . SER A 1 109 ? -7.381 -7.738 4.636 1.00 96.75 109 SER A C 1
ATOM 816 O O . SER A 1 109 ? -7.642 -7.030 3.657 1.00 96.75 109 SER A O 1
ATOM 818 N N . LEU A 1 110 ? -6.375 -7.461 5.465 1.00 97.00 110 LEU A N 1
ATOM 819 C CA . LEU A 1 110 ? -5.317 -6.489 5.209 1.00 97.00 110 LEU A CA 1
ATOM 820 C C . LEU A 1 110 ? -3.970 -7.210 5.290 1.00 97.00 110 LEU A C 1
ATOM 822 O O . LEU A 1 110 ? -3.796 -8.088 6.135 1.00 97.00 110 LEU A O 1
ATOM 826 N N . ALA A 1 111 ? -2.999 -6.773 4.495 1.00 97.06 111 ALA A N 1
ATOM 827 C CA . ALA A 1 111 ? -1.647 -7.318 4.483 1.00 97.06 111 ALA A CA 1
ATOM 828 C C . ALA A 1 111 ? -0.582 -6.254 4.768 1.00 97.06 111 ALA A C 1
ATOM 830 O O . ALA A 1 111 ? -0.809 -5.047 4.629 1.00 97.06 111 ALA A O 1
ATOM 831 N N . LYS A 1 112 ? 0.607 -6.736 5.140 1.00 94.38 112 LYS A N 1
ATOM 832 C CA . LYS A 1 112 ? 1.855 -5.969 5.175 1.00 94.38 112 LYS A CA 1
ATOM 833 C C . LYS A 1 112 ? 2.740 -6.409 4.012 1.00 94.38 112 LYS A C 1
ATOM 835 O O . LYS A 1 112 ? 2.794 -7.601 3.716 1.00 94.38 112 LYS A O 1
ATOM 840 N N . ILE A 1 113 ? 3.404 -5.449 3.369 1.00 87.19 113 ILE A N 1
ATOM 841 C CA . ILE A 1 113 ? 4.351 -5.695 2.271 1.00 87.19 113 ILE A CA 1
ATOM 842 C C . ILE A 1 113 ? 5.758 -5.824 2.823 1.00 87.19 113 ILE A C 1
ATOM 844 O O . ILE A 1 113 ? 6.137 -5.031 3.706 1.00 87.19 113 ILE A O 1
#

Mean predicted aligned error: 4.45 Å

Sequence (113 aa):
MNKRVINLTPHEIRIVGDEERVIPSSGIARCGVTRERIGSIPIDGMDVPVNRSVMGEVTGLPDPAPGTAYIVSRVVAEAVKASDSIRDDIYVVDETIRDDAGRIVGCKSLAKI

Foldseek 3Di:
DAAAEAEQPPAWAWADDPDIDIHGHPHHKDWDKDWDFPAFDDDPNDTHTDIDIDTHDIPGDDDDDPRYAYEHDPSNLVSCVPDPDDDPRYKYAPQFDADPVRDGPHGHDIDHD